Protein AF-A0A349QW72-F1 (afdb_monomer_lite)

Sequence (90 aa):
ENYIAEKPFTDRFVQQSHSDDIRQICGYARDRKILKRLGYTDEDMQDIVVDCLIIYPDQNSFEILPKNLKVHSIDQFTKFYKIPVKLPTL

Secondary structure (DSSP, 8-state):
---EEE----GGGGTS-THHHHHHHHHHTT-HHHHHHTT--TTHHHH----EEEEEE-TTS-SSPPS-TTSSB-TTSTTEEEEE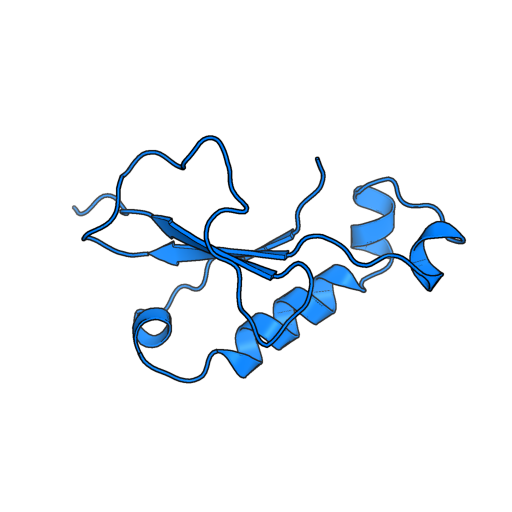EPPPP-

Radius of gyration: 14.17 Å; chains: 1; bounding box: 41×26×31 Å

Foldseek 3Di:
DDEDEDEDPDPCVVPDDPPPVVVVQVVLQLDPVNCVVSVDDPVCSVPDDHQYEYEYEDQPDEQDDDPDRAPAADVVDPNYGYDYHHDDDD

pLDDT: mean 77.95, std 12.15, range [48.22, 89.62]

Structure (mmCIF, N/CA/C/O backbone):
data_AF-A0A349QW72-F1
#
_entry.id   AF-A0A349QW72-F1
#
loop_
_atom_site.group_PDB
_atom_site.id
_atom_site.type_symbol
_atom_site.label_atom_id
_atom_site.label_alt_id
_atom_site.label_comp_id
_atom_site.label_asym_id
_atom_site.label_entity_id
_atom_site.label_seq_id
_atom_site.pdbx_PDB_ins_code
_atom_site.Cartn_x
_atom_site.Cartn_y
_atom_site.Cartn_z
_atom_site.occupancy
_atom_site.B_iso_or_equiv
_atom_site.auth_seq_id
_atom_site.auth_comp_id
_atom_site.auth_asym_id
_atom_site.auth_atom_id
_atom_site.pdbx_PDB_model_num
ATOM 1 N N . GLU A 1 1 ? -8.528 8.460 -3.271 1.00 52.31 1 GLU A N 1
ATOM 2 C CA . GLU A 1 1 ? -8.506 7.149 -2.589 1.00 52.31 1 GLU A CA 1
ATOM 3 C C . GLU A 1 1 ? -7.343 7.138 -1.602 1.00 52.31 1 GLU A C 1
ATOM 5 O O . GLU A 1 1 ? -6.327 7.759 -1.899 1.00 52.31 1 GLU A O 1
ATOM 10 N N . ASN A 1 2 ? -7.516 6.516 -0.435 1.00 58.09 2 ASN A N 1
ATOM 11 C CA . ASN A 1 2 ? -6.562 6.542 0.678 1.00 58.09 2 ASN A CA 1
ATOM 12 C C . ASN A 1 2 ? -5.813 5.206 0.763 1.00 58.09 2 ASN A C 1
ATOM 14 O O . ASN A 1 2 ? -6.458 4.162 0.833 1.00 58.09 2 ASN A O 1
ATOM 18 N N . TYR A 1 3 ? -4.478 5.247 0.786 1.00 59.88 3 TYR A N 1
ATOM 19 C CA . TYR A 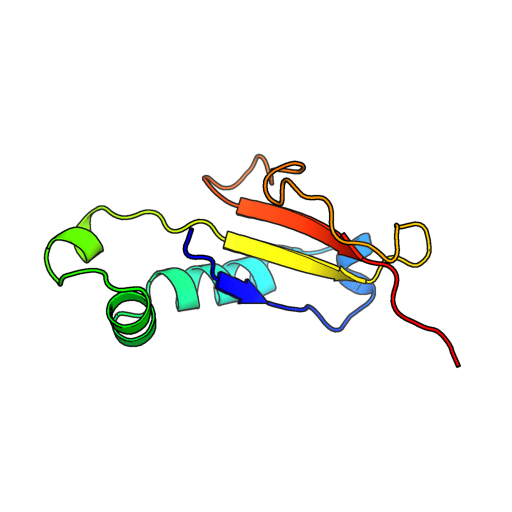1 3 ? -3.614 4.063 0.746 1.00 59.88 3 TYR A CA 1
ATOM 20 C C . TYR A 1 3 ? -2.508 4.142 1.791 1.00 59.88 3 TYR A C 1
ATOM 22 O O . TYR A 1 3 ? -1.996 5.225 2.078 1.00 59.88 3 TYR A O 1
ATOM 30 N N . ILE A 1 4 ? -2.097 2.982 2.299 1.00 73.44 4 ILE A N 1
ATOM 31 C CA . ILE A 1 4 ? -0.853 2.839 3.057 1.00 73.44 4 ILE A CA 1
ATOM 32 C C . ILE A 1 4 ? 0.149 2.150 2.146 1.00 73.44 4 ILE A C 1
ATOM 34 O O . ILE A 1 4 ? -0.125 1.061 1.638 1.00 73.44 4 ILE A O 1
ATOM 38 N N . ALA A 1 5 ? 1.283 2.815 1.923 1.00 70.00 5 ALA A N 1
ATOM 39 C CA . ALA A 1 5 ? 2.353 2.308 1.086 1.00 70.00 5 ALA A CA 1
ATOM 40 C C . ALA A 1 5 ? 3.675 2.265 1.845 1.00 70.00 5 ALA A C 1
ATOM 42 O O . ALA A 1 5 ? 4.069 3.247 2.474 1.00 70.00 5 ALA A O 1
ATOM 43 N N . GLU A 1 6 ? 4.364 1.134 1.745 1.00 63.34 6 GLU A N 1
ATOM 44 C CA . GLU A 1 6 ? 5.717 0.953 2.261 1.00 63.34 6 GLU A CA 1
ATOM 45 C C . GLU A 1 6 ? 6.651 0.566 1.112 1.00 63.34 6 GLU A C 1
ATOM 47 O O . GLU A 1 6 ? 6.272 -0.186 0.206 1.00 63.34 6 GLU A O 1
ATOM 52 N N . LYS A 1 7 ? 7.864 1.131 1.135 1.00 60.31 7 LYS A N 1
ATOM 53 C CA . LYS A 1 7 ? 8.938 0.806 0.198 1.00 60.31 7 LYS A CA 1
ATOM 54 C C . LYS A 1 7 ? 9.870 -0.191 0.881 1.00 60.31 7 LYS A C 1
ATOM 56 O O . LYS A 1 7 ? 10.663 0.228 1.728 1.00 60.31 7 LYS A O 1
ATOM 61 N N . PRO A 1 8 ? 9.862 -1.467 0.493 1.00 56.28 8 PRO A N 1
ATOM 62 C CA . PRO A 1 8 ? 10.869 -2.376 0.966 1.00 56.28 8 PRO A CA 1
ATOM 63 C C . PRO A 1 8 ? 12.197 -2.089 0.269 1.00 56.28 8 PRO A C 1
ATOM 65 O O . PRO A 1 8 ? 12.286 -1.953 -0.952 1.00 56.28 8 PRO A O 1
ATOM 68 N N . PHE A 1 9 ? 13.247 -1.965 1.072 1.00 50.38 9 PHE A N 1
ATOM 69 C CA . PHE A 1 9 ? 14.576 -1.547 0.620 1.00 50.38 9 PHE A CA 1
ATOM 70 C C . PHE A 1 9 ? 15.468 -2.703 0.144 1.00 50.38 9 PHE A C 1
ATOM 72 O O . PHE A 1 9 ? 16.615 -2.472 -0.229 1.00 50.38 9 PHE A O 1
ATOM 79 N N . THR A 1 10 ? 14.971 -3.940 0.167 1.00 48.22 10 THR A N 1
ATOM 80 C CA . THR A 1 10 ? 15.806 -5.136 0.005 1.00 48.22 10 THR A CA 1
ATOM 81 C C . THR A 1 10 ? 15.406 -5.924 -1.242 1.00 48.22 10 THR A C 1
ATOM 83 O O . THR A 1 10 ? 14.248 -6.311 -1.367 1.00 48.22 10 THR A O 1
ATOM 86 N N . ASP A 1 11 ? 16.378 -6.271 -2.099 1.00 50.44 11 ASP A N 1
ATOM 87 C CA . ASP A 1 11 ? 16.214 -7.148 -3.287 1.00 50.44 11 ASP A CA 1
ATOM 88 C C . ASP A 1 11 ? 15.567 -8.512 -2.975 1.00 50.44 11 ASP A C 1
ATOM 90 O O . ASP A 1 11 ? 15.023 -9.187 -3.847 1.00 50.44 11 ASP A O 1
ATOM 94 N N . ARG A 1 12 ? 15.570 -8.916 -1.698 1.00 48.38 12 ARG A N 1
ATOM 95 C CA . ARG A 1 12 ? 14.890 -10.121 -1.197 1.00 48.38 12 ARG A CA 1
ATOM 96 C C . ARG A 1 12 ? 13.382 -10.116 -1.455 1.00 48.38 12 ARG A C 1
ATOM 98 O O . ARG A 1 12 ? 12.797 -11.198 -1.496 1.00 48.38 12 ARG A O 1
ATOM 105 N N . PHE A 1 13 ? 12.774 -8.948 -1.689 1.00 50.81 13 PHE A N 1
ATOM 106 C CA . PHE A 1 13 ? 11.363 -8.845 -2.072 1.00 50.81 13 PHE A CA 1
ATOM 107 C C . PHE A 1 13 ? 11.019 -9.588 -3.358 1.00 50.81 13 PHE A C 1
ATOM 109 O O . PHE A 1 13 ? 9.879 -10.006 -3.538 1.00 50.81 13 PHE A O 1
ATOM 116 N N . VAL A 1 14 ? 12.003 -9.762 -4.241 1.00 50.66 14 VAL A N 1
ATOM 117 C CA . VAL A 1 14 ? 11.811 -10.449 -5.516 1.00 50.66 14 VAL A CA 1
ATOM 118 C C . VAL A 1 14 ? 11.759 -11.971 -5.330 1.00 50.66 14 VAL A C 1
ATOM 120 O O . VAL A 1 14 ? 11.188 -12.649 -6.181 1.00 50.66 14 VAL A O 1
ATOM 123 N N . GLN A 1 15 ? 12.314 -12.536 -4.242 1.00 48.72 15 GLN A N 1
ATOM 124 C CA . GLN A 1 15 ? 12.537 -13.989 -4.175 1.00 48.72 15 GLN A CA 1
ATOM 125 C C . GLN A 1 15 ? 12.053 -14.743 -2.931 1.00 48.72 15 GLN A C 1
ATOM 127 O O . GLN A 1 15 ? 11.683 -15.902 -3.110 1.00 48.72 15 GLN A O 1
ATOM 132 N N . GLN A 1 16 ? 11.994 -14.200 -1.703 1.00 51.22 16 GLN A N 1
ATOM 133 C CA . GLN A 1 16 ? 11.447 -15.000 -0.587 1.00 51.22 16 GLN A CA 1
ATOM 134 C C . GLN A 1 16 ? 11.157 -14.244 0.719 1.00 51.22 16 GLN A C 1
ATOM 136 O O . GLN A 1 16 ? 11.933 -13.407 1.167 1.00 51.22 16 GLN A O 1
ATOM 14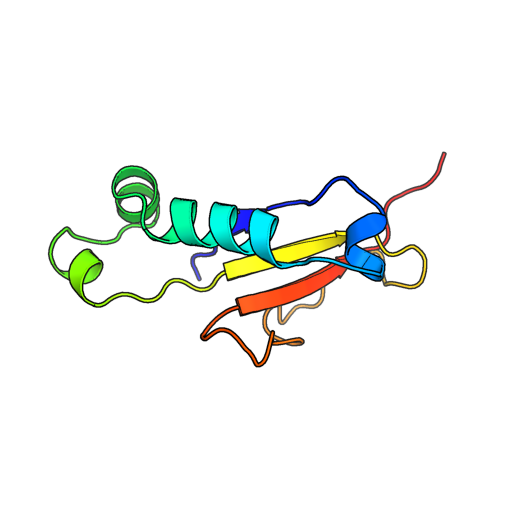1 N N . SER A 1 17 ? 10.071 -14.694 1.367 1.00 52.38 17 SER A N 1
ATOM 142 C CA . SER A 1 17 ? 9.544 -14.344 2.699 1.00 52.38 17 SER A CA 1
ATOM 143 C C . SER A 1 17 ? 8.883 -12.968 2.849 1.00 52.38 17 SER A C 1
ATOM 145 O O . SER A 1 17 ? 9.316 -12.118 3.616 1.00 52.38 17 SER A O 1
ATOM 147 N N . HIS A 1 18 ? 7.737 -12.821 2.181 1.00 61.00 18 HIS A N 1
ATOM 148 C CA . HIS A 1 18 ? 6.838 -11.658 2.216 1.00 61.00 18 HIS A CA 1
ATOM 149 C C . HIS A 1 18 ? 6.159 -11.373 3.574 1.00 61.00 18 HIS A C 1
ATOM 151 O O . HIS A 1 18 ? 5.445 -10.382 3.705 1.00 61.00 18 HIS A O 1
ATOM 157 N N . SER A 1 19 ? 6.267 -12.268 4.560 1.00 66.12 19 SER A N 1
ATOM 158 C CA . SER A 1 19 ? 5.371 -12.249 5.727 1.00 66.12 19 SER A CA 1
ATOM 159 C C . SER A 1 19 ? 5.624 -11.103 6.704 1.00 66.12 19 SER A C 1
ATOM 161 O O . SER A 1 19 ? 4.667 -10.640 7.323 1.00 66.12 19 SER A O 1
ATOM 163 N N . ASP A 1 20 ? 6.867 -10.652 6.873 1.00 71.56 20 ASP A N 1
ATOM 164 C CA . ASP A 1 20 ? 7.193 -9.670 7.915 1.00 71.56 20 ASP A CA 1
ATOM 165 C C . ASP A 1 20 ? 6.859 -8.238 7.484 1.00 71.56 20 ASP A C 1
ATOM 167 O O . ASP A 1 20 ? 6.185 -7.530 8.233 1.00 71.56 20 ASP A O 1
ATOM 171 N N . ASP A 1 21 ? 7.190 -7.845 6.254 1.00 72.81 21 ASP A N 1
ATOM 172 C CA . ASP A 1 21 ? 6.813 -6.535 5.706 1.00 72.81 21 ASP A CA 1
ATOM 173 C C . ASP A 1 21 ? 5.291 -6.406 5.564 1.00 72.81 21 ASP A C 1
ATOM 175 O O . ASP A 1 21 ? 4.693 -5.394 5.927 1.00 72.81 21 ASP A O 1
ATOM 179 N N . ILE A 1 22 ? 4.612 -7.477 5.130 1.00 78.12 22 ILE A N 1
ATOM 180 C CA . ILE A 1 22 ? 3.146 -7.492 5.102 1.00 78.12 22 ILE A CA 1
ATOM 181 C C . ILE A 1 22 ? 2.586 -7.334 6.516 1.00 78.12 22 ILE A C 1
ATOM 183 O O . ILE A 1 22 ? 1.600 -6.619 6.703 1.00 78.12 22 ILE A O 1
ATOM 187 N N . ARG A 1 23 ? 3.217 -7.939 7.531 1.00 81.94 23 ARG A N 1
ATOM 188 C CA . ARG A 1 23 ? 2.797 -7.780 8.928 1.00 81.94 23 ARG A CA 1
ATOM 189 C C . ARG A 1 23 ? 2.981 -6.338 9.411 1.00 81.94 23 ARG A C 1
ATOM 191 O O . ARG A 1 23 ? 2.117 -5.861 10.148 1.00 81.94 23 ARG A O 1
ATOM 198 N N . GLN A 1 24 ? 4.036 -5.640 8.983 1.00 83.12 24 GLN A N 1
ATOM 199 C CA . GLN A 1 24 ? 4.243 -4.218 9.287 1.00 83.12 24 GLN A CA 1
ATOM 200 C C . GLN A 1 24 ? 3.163 -3.342 8.650 1.00 83.12 24 GLN A C 1
ATOM 202 O O . GLN A 1 24 ? 2.487 -2.599 9.363 1.00 83.12 24 GLN A O 1
ATOM 207 N N . ILE A 1 25 ? 2.899 -3.516 7.353 1.00 84.56 25 ILE A N 1
ATOM 208 C CA . ILE A 1 25 ? 1.844 -2.785 6.637 1.00 84.56 25 ILE A CA 1
ATOM 209 C C . ILE A 1 25 ? 0.467 -3.062 7.248 1.00 84.56 25 ILE A C 1
ATOM 211 O O . ILE A 1 25 ? -0.294 -2.132 7.511 1.00 84.56 25 ILE A O 1
ATOM 215 N N . CYS A 1 26 ? 0.167 -4.323 7.578 1.00 83.00 26 CYS A N 1
ATOM 216 C CA . CYS A 1 26 ? -1.038 -4.699 8.327 1.00 83.00 26 CYS A CA 1
ATOM 217 C C . CYS A 1 26 ? -1.120 -4.021 9.704 1.00 83.00 26 CYS A C 1
ATOM 219 O O . CYS A 1 26 ? -2.213 -3.820 10.238 1.00 83.00 26 CYS A O 1
ATOM 221 N N . GLY A 1 27 ? 0.023 -3.748 10.335 1.00 85.38 27 GLY A N 1
ATOM 222 C CA . GLY A 1 27 ? 0.111 -3.003 11.586 1.00 85.38 27 GLY A CA 1
ATOM 223 C C . GLY A 1 27 ? -0.289 -1.546 11.384 1.00 85.38 27 GLY A C 1
ATOM 224 O O . GLY A 1 27 ? -1.180 -1.058 12.074 1.00 85.38 27 GLY A O 1
ATOM 225 N N . TYR A 1 28 ? 0.290 -0.886 10.380 1.00 86.06 28 TYR A N 1
ATOM 226 C CA . TYR A 1 28 ? -0.042 0.497 10.030 1.00 86.06 28 TYR A CA 1
ATOM 227 C C . TYR A 1 28 ? -1.503 0.660 9.597 1.00 86.06 28 TYR A C 1
ATOM 229 O O . TYR A 1 28 ? -2.157 1.622 9.995 1.00 86.06 28 TYR A O 1
ATOM 237 N N . ALA A 1 29 ? -2.048 -0.307 8.858 1.00 86.19 29 ALA A N 1
ATOM 238 C CA . ALA A 1 29 ? -3.449 -0.322 8.435 1.00 86.19 29 ALA A CA 1
ATOM 239 C C . ALA A 1 29 ? -4.454 -0.417 9.583 1.00 86.19 29 ALA A C 1
ATOM 241 O O . ALA A 1 29 ? -5.618 -0.076 9.397 1.00 86.19 29 ALA A O 1
ATOM 242 N N . ARG A 1 30 ? -4.014 -0.842 10.769 1.00 86.94 30 ARG A N 1
ATOM 243 C CA . ARG A 1 30 ? -4.840 -0.920 11.980 1.00 86.94 30 ARG A CA 1
ATOM 244 C C . ARG A 1 30 ? -4.474 0.142 13.016 1.00 86.94 30 ARG A C 1
ATOM 246 O O . ARG A 1 30 ? -5.093 0.198 14.079 1.00 86.94 30 ARG A O 1
ATOM 253 N N . ASP A 1 31 ? -3.485 0.987 12.731 1.00 89.62 31 ASP A N 1
ATOM 254 C CA . ASP A 1 31 ? -3.100 2.061 13.635 1.00 89.62 31 ASP A CA 1
ATOM 255 C C . ASP A 1 31 ? -4.162 3.165 13.626 1.00 89.62 31 ASP A C 1
ATOM 257 O O . ASP A 1 31 ? -4.430 3.812 12.611 1.00 89.62 31 ASP A O 1
ATOM 261 N N . ARG A 1 32 ? -4.757 3.419 14.796 1.00 87.94 32 ARG A N 1
ATOM 262 C CA . ARG A 1 32 ? -5.836 4.403 14.942 1.00 87.94 32 ARG A CA 1
ATOM 263 C C . ARG A 1 32 ? -5.404 5.818 14.559 1.00 87.94 32 ARG A C 1
ATOM 265 O O . ARG A 1 32 ? -6.222 6.575 14.051 1.00 87.94 32 ARG A O 1
ATOM 272 N N . LYS A 1 33 ? -4.148 6.213 14.796 1.00 89.56 33 LYS A N 1
ATOM 273 C CA . LYS A 1 33 ? -3.674 7.563 14.448 1.00 89.56 33 LYS A CA 1
ATOM 274 C C . LYS A 1 33 ? -3.540 7.713 12.936 1.00 89.56 33 LYS A C 1
ATOM 276 O O . LYS A 1 33 ? -3.911 8.758 12.405 1.00 89.56 33 LYS A O 1
ATOM 281 N N . ILE A 1 34 ? -3.050 6.678 12.254 1.00 88.44 34 ILE A N 1
ATOM 282 C CA . ILE A 1 34 ? -2.986 6.641 10.789 1.00 88.44 34 ILE A CA 1
ATOM 283 C C . ILE A 1 34 ? -4.401 6.678 10.212 1.00 88.44 34 ILE A C 1
ATOM 285 O O . ILE A 1 34 ? -4.690 7.541 9.387 1.00 88.44 34 ILE A O 1
ATOM 289 N N . LEU A 1 35 ? -5.310 5.834 10.706 1.00 87.81 35 LEU A N 1
ATOM 290 C CA . LEU A 1 35 ? -6.702 5.791 10.247 1.00 87.81 35 LEU A CA 1
ATOM 291 C C . LEU A 1 35 ? -7.426 7.132 10.434 1.00 87.81 35 LEU A C 1
ATOM 293 O O . LEU A 1 35 ? -8.064 7.613 9.500 1.00 87.81 35 LEU A O 1
ATOM 297 N N . LYS A 1 36 ? -7.249 7.797 11.585 1.00 89.25 36 LYS A N 1
ATOM 298 C CA . LYS A 1 36 ? -7.788 9.151 11.811 1.00 89.25 36 LYS A CA 1
ATOM 299 C C . LYS A 1 36 ? -7.240 10.151 10.802 1.00 89.25 36 LYS A C 1
ATOM 301 O O . LYS A 1 36 ? -7.978 10.990 10.297 1.00 89.25 36 LYS A O 1
ATOM 306 N N . ARG A 1 37 ? -5.949 10.057 10.474 1.00 88.69 37 ARG A N 1
ATOM 307 C CA . ARG A 1 37 ? -5.312 10.940 9.487 1.00 88.69 37 ARG A CA 1
ATOM 308 C C . ARG A 1 37 ? -5.773 10.667 8.055 1.00 88.69 37 ARG A C 1
ATOM 310 O O . ARG A 1 37 ? -5.763 11.586 7.243 1.00 88.69 37 ARG A O 1
ATOM 317 N N . LEU A 1 38 ? -6.206 9.442 7.769 1.00 85.69 38 LEU A N 1
ATOM 318 C CA . LEU A 1 38 ? -6.874 9.066 6.521 1.00 85.69 38 LEU A CA 1
ATOM 319 C C . LEU A 1 38 ? -8.362 9.470 6.495 1.00 85.69 38 LEU A C 1
ATOM 321 O O . LEU A 1 38 ? -9.017 9.276 5.476 1.00 85.69 38 LEU A O 1
ATOM 325 N N . GLY A 1 39 ? -8.887 10.066 7.571 1.00 87.94 39 GLY A N 1
ATOM 326 C CA . GLY A 1 39 ? -10.251 10.592 7.636 1.00 87.94 39 GLY A CA 1
ATOM 327 C C . GLY A 1 39 ? -11.302 9.600 8.130 1.00 87.94 39 GLY A C 1
ATOM 328 O O . GLY A 1 39 ? -12.486 9.890 8.008 1.00 87.94 39 GLY A O 1
ATOM 329 N N . TYR A 1 40 ? -10.895 8.456 8.684 1.00 88.38 40 TYR A N 1
ATOM 330 C CA . TYR A 1 40 ? -11.827 7.493 9.270 1.00 88.38 40 TYR A CA 1
ATOM 331 C C . TYR A 1 40 ? -12.265 7.922 10.672 1.00 88.38 40 TYR A C 1
ATOM 333 O O . TYR A 1 40 ? -11.457 8.414 11.469 1.00 88.38 40 TYR A O 1
ATOM 341 N N . THR A 1 41 ? -13.544 7.713 10.976 1.00 89.00 41 THR A N 1
ATOM 342 C CA . THR A 1 41 ? -14.112 7.911 12.313 1.00 89.00 41 THR A CA 1
ATOM 343 C C . THR A 1 41 ? -13.864 6.691 13.201 1.00 89.00 41 THR A C 1
ATOM 345 O O . THR A 1 41 ? -13.507 5.618 12.718 1.00 89.00 41 THR A O 1
ATOM 348 N N . ASP A 1 42 ? -14.038 6.832 14.518 1.00 85.81 42 ASP A N 1
ATOM 349 C CA . ASP A 1 42 ? -13.861 5.706 15.448 1.00 85.81 42 ASP A CA 1
ATOM 350 C C . ASP A 1 42 ? -14.885 4.567 15.205 1.00 85.81 42 ASP A C 1
ATOM 352 O O . ASP A 1 42 ? -14.606 3.420 15.556 1.00 85.81 42 ASP A O 1
ATOM 356 N N . GLU A 1 43 ? -16.028 4.861 14.573 1.00 84.94 43 GLU A N 1
ATOM 357 C CA . GLU A 1 43 ? -17.025 3.870 14.138 1.00 84.94 43 GLU A CA 1
ATOM 358 C C . GLU A 1 43 ? -16.545 3.106 12.894 1.00 84.94 43 GLU A C 1
ATOM 360 O O . GLU A 1 43 ? -16.551 1.876 12.895 1.00 84.94 43 GLU A O 1
ATOM 365 N N . ASP A 1 44 ? -16.014 3.812 11.886 1.00 82.88 44 ASP A N 1
ATOM 366 C CA . ASP A 1 44 ? -15.471 3.194 10.664 1.00 82.88 44 ASP A CA 1
ATOM 367 C C . ASP A 1 44 ? -14.331 2.207 10.971 1.00 82.88 44 ASP A C 1
ATOM 369 O O . ASP A 1 44 ? -14.163 1.194 10.294 1.00 82.88 44 ASP A O 1
ATOM 373 N N . MET A 1 45 ? -13.530 2.490 12.004 1.00 82.25 45 MET A N 1
ATOM 374 C CA . MET A 1 45 ? -12.327 1.716 12.336 1.00 82.25 45 MET A CA 1
ATOM 375 C C . MET A 1 45 ? -12.591 0.280 12.800 1.00 82.25 45 MET A C 1
ATOM 377 O O . MET A 1 45 ? -11.641 -0.503 12.831 1.00 82.25 45 MET A O 1
ATOM 381 N N . GLN A 1 46 ? -13.819 -0.071 13.193 1.00 79.94 46 GLN A N 1
ATOM 382 C CA . GLN A 1 46 ? -14.127 -1.435 13.640 1.00 79.94 46 GLN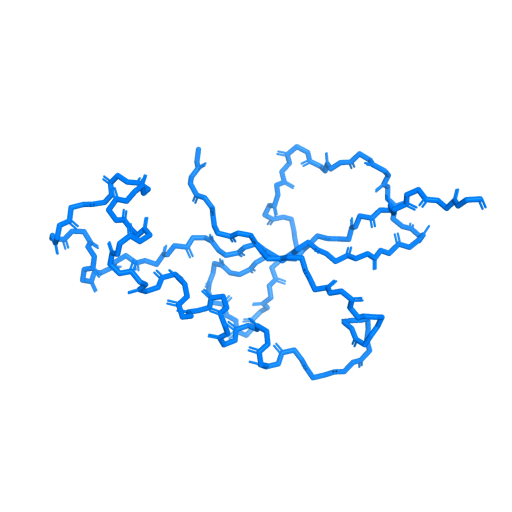 A CA 1
ATOM 383 C C . GLN A 1 46 ? -14.225 -2.425 12.477 1.00 79.94 46 GLN A C 1
ATOM 385 O O . GLN A 1 46 ? -13.730 -3.544 12.601 1.00 79.94 46 GLN A O 1
ATOM 390 N N . ASP A 1 47 ? -14.775 -1.990 11.344 1.00 82.56 47 ASP A N 1
ATOM 391 C CA . ASP A 1 47 ? -15.099 -2.875 10.218 1.00 82.56 47 ASP A CA 1
ATOM 392 C C . ASP A 1 47 ? -14.268 -2.590 8.961 1.00 82.56 47 ASP A C 1
ATOM 394 O O . ASP A 1 47 ? -14.359 -3.304 7.956 1.00 82.56 47 ASP A O 1
ATOM 398 N N . ILE A 1 48 ? -13.441 -1.541 8.980 1.00 84.31 48 ILE A N 1
ATOM 399 C CA . ILE A 1 48 ? -12.719 -1.135 7.784 1.00 84.31 48 ILE A CA 1
ATOM 400 C C . ILE A 1 48 ? -11.509 -2.013 7.469 1.00 84.31 48 ILE A C 1
ATOM 402 O O . ILE A 1 48 ? -10.601 -2.221 8.272 1.00 84.31 48 ILE A O 1
ATOM 406 N N . VAL A 1 49 ? -11.447 -2.435 6.206 1.00 81.75 49 VAL A N 1
ATOM 407 C CA . VAL A 1 49 ? -10.243 -2.995 5.588 1.00 81.75 49 VAL A CA 1
ATOM 408 C C . VAL A 1 49 ? -9.666 -1.943 4.643 1.00 81.75 49 VAL A C 1
ATOM 410 O O . VAL A 1 49 ? -10.288 -1.621 3.625 1.00 81.75 49 VAL A O 1
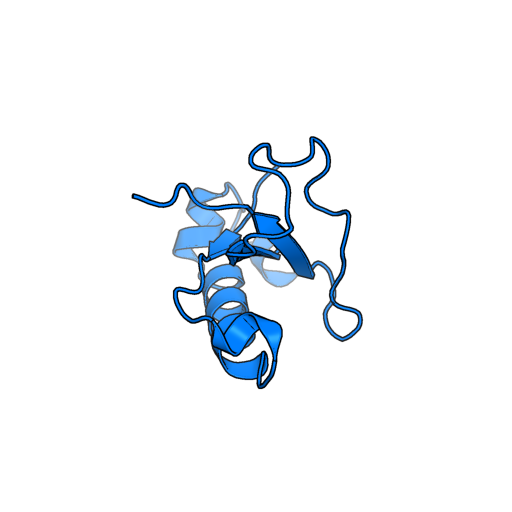ATOM 413 N N . VAL A 1 50 ? -8.500 -1.395 4.986 1.00 85.88 50 VAL A N 1
ATOM 414 C CA . VAL A 1 50 ? -7.790 -0.382 4.186 1.00 85.88 50 VAL A CA 1
ATOM 415 C C . VAL A 1 50 ? -6.999 -1.043 3.058 1.00 85.88 50 VAL A C 1
ATOM 417 O O . VAL A 1 50 ? -6.399 -2.099 3.251 1.00 85.88 50 VAL A O 1
ATOM 420 N N . ASP A 1 51 ? -6.986 -0.411 1.882 1.00 87.50 51 ASP A N 1
ATOM 421 C CA . ASP A 1 51 ? -6.154 -0.845 0.760 1.00 87.50 51 ASP A CA 1
ATOM 422 C C . ASP A 1 51 ? -4.659 -0.672 1.092 1.00 87.50 51 ASP A C 1
ATOM 424 O O . ASP A 1 51 ? -4.186 0.431 1.389 1.00 87.50 51 ASP A O 1
ATOM 428 N N . CYS A 1 52 ? -3.912 -1.772 1.014 1.00 87.00 52 CYS A N 1
ATOM 429 C CA . CYS A 1 52 ? -2.486 -1.842 1.315 1.00 87.00 52 CYS A CA 1
ATOM 430 C C . CYS A 1 52 ? -1.690 -2.029 0.021 1.00 87.00 52 CYS A C 1
ATOM 432 O O . CYS A 1 52 ? -1.924 -2.982 -0.724 1.00 87.00 52 CYS A O 1
ATOM 434 N N . LEU A 1 53 ? -0.746 -1.128 -0.252 1.00 86.50 53 LEU A N 1
ATOM 435 C CA . LEU A 1 53 ? 0.050 -1.131 -1.477 1.00 86.50 53 LEU A CA 1
ATOM 436 C C . LEU A 1 53 ? 1.533 -1.322 -1.156 1.00 86.50 53 LEU A C 1
ATOM 438 O O . LEU A 1 53 ? 2.114 -0.572 -0.383 1.00 86.50 53 LEU A O 1
ATOM 442 N N . ILE A 1 54 ? 2.174 -2.286 -1.801 1.00 84.38 54 ILE A N 1
ATOM 443 C CA . ILE A 1 54 ? 3.614 -2.513 -1.682 1.00 84.38 54 ILE A CA 1
ATOM 444 C C . ILE A 1 54 ? 4.292 -2.022 -2.952 1.00 84.38 54 ILE A C 1
ATOM 446 O O . ILE A 1 54 ? 3.975 -2.505 -4.037 1.00 84.38 54 ILE A O 1
ATOM 450 N N . ILE A 1 55 ? 5.240 -1.094 -2.832 1.00 83.69 55 ILE A N 1
ATOM 451 C CA . ILE A 1 55 ? 6.009 -0.596 -3.980 1.00 83.69 55 ILE A CA 1
ATOM 452 C C . ILE A 1 55 ? 7.438 -1.088 -3.843 1.00 83.69 55 ILE A C 1
ATOM 454 O O . ILE A 1 55 ? 8.160 -0.605 -2.977 1.00 83.69 55 ILE A O 1
ATOM 458 N N . TYR A 1 56 ? 7.853 -2.017 -4.698 1.00 80.75 56 TYR A N 1
ATOM 459 C CA . TYR A 1 56 ? 9.177 -2.630 -4.622 1.00 80.75 56 TYR A CA 1
ATOM 460 C C . TYR A 1 56 ? 10.024 -2.297 -5.857 1.00 80.75 56 TYR A C 1
ATOM 462 O O . TYR A 1 56 ? 9.478 -2.078 -6.943 1.00 80.75 56 TYR A O 1
ATOM 470 N N . PRO A 1 57 ? 11.356 -2.214 -5.706 1.00 82.50 57 PRO A N 1
ATOM 471 C CA . PRO A 1 57 ? 12.239 -1.964 -6.832 1.00 82.50 57 PRO A CA 1
ATOM 472 C C . PRO A 1 57 ? 12.292 -3.171 -7.774 1.00 82.50 57 PRO A C 1
ATOM 474 O O . PRO A 1 57 ? 12.464 -4.302 -7.329 1.00 82.50 57 PRO A O 1
ATOM 477 N N . ASP A 1 58 ? 12.194 -2.917 -9.076 1.00 85.50 58 ASP A N 1
ATOM 478 C CA . ASP A 1 58 ? 12.454 -3.902 -10.127 1.00 85.50 58 ASP A CA 1
ATOM 479 C C . ASP A 1 58 ? 12.995 -3.181 -11.366 1.00 85.50 58 ASP A C 1
ATOM 481 O O . ASP A 1 58 ? 12.305 -2.365 -11.981 1.00 85.50 58 ASP A O 1
ATOM 485 N N . GLN A 1 59 ? 14.244 -3.472 -11.729 1.00 83.81 59 GLN A N 1
ATOM 486 C CA . GLN A 1 59 ? 14.918 -2.840 -12.867 1.00 83.81 59 GLN A CA 1
ATOM 487 C C . GLN A 1 59 ? 14.334 -3.252 -14.225 1.00 83.81 59 GLN A C 1
ATOM 489 O O . GLN A 1 59 ? 14.554 -2.551 -15.212 1.00 83.81 59 GLN A O 1
ATOM 494 N N . ASN A 1 60 ? 13.554 -4.337 -14.277 1.00 84.25 60 ASN A N 1
ATOM 495 C CA . ASN A 1 60 ? 12.824 -4.752 -15.476 1.00 84.25 60 ASN A CA 1
ATOM 496 C C . ASN A 1 60 ? 11.447 -4.077 -15.595 1.00 84.25 60 ASN A C 1
ATOM 498 O O . ASN A 1 60 ? 10.748 -4.290 -16.586 1.00 84.25 60 ASN A O 1
ATOM 502 N N . SER A 1 61 ? 11.039 -3.288 -14.596 1.00 84.31 61 SER A N 1
ATOM 503 C CA . SER A 1 61 ? 9.752 -2.592 -14.597 1.00 84.31 61 SER A CA 1
ATOM 504 C C . SER A 1 61 ? 9.811 -1.242 -15.316 1.00 84.31 61 SER A C 1
ATOM 506 O O . SER A 1 61 ? 10.847 -0.785 -15.801 1.00 84.31 61 SER A O 1
ATOM 508 N N . PHE A 1 62 ? 8.662 -0.579 -15.377 1.00 79.75 62 PHE A N 1
ATOM 509 C CA . PHE A 1 62 ? 8.529 0.774 -15.889 1.00 79.75 62 PHE A CA 1
ATOM 510 C C . PHE A 1 62 ? 8.918 1.809 -14.824 1.00 79.75 62 PHE A C 1
ATOM 512 O O . PHE A 1 62 ? 8.730 1.611 -13.622 1.00 79.75 62 PHE A O 1
ATOM 519 N N . GLU A 1 63 ? 9.447 2.945 -15.280 1.00 79.56 63 GLU A N 1
ATOM 520 C CA . GLU A 1 63 ? 9.747 4.108 -14.425 1.00 79.56 63 GLU A CA 1
ATOM 521 C C . GLU A 1 63 ? 8.468 4.850 -14.011 1.00 79.56 63 GLU A C 1
ATOM 523 O O . GLU A 1 63 ? 8.421 5.518 -12.980 1.00 79.56 63 GLU A O 1
ATOM 528 N N . ILE A 1 64 ? 7.410 4.719 -14.814 1.00 80.81 64 ILE A N 1
ATOM 529 C CA . ILE A 1 64 ? 6.127 5.377 -14.594 1.00 80.81 64 ILE A CA 1
ATOM 530 C C . ILE A 1 64 ? 5.189 4.406 -13.882 1.00 80.81 64 ILE A C 1
ATOM 532 O O . ILE A 1 64 ? 4.905 3.317 -14.386 1.00 80.81 64 ILE A O 1
ATOM 536 N N . LEU A 1 65 ? 4.663 4.833 -12.733 1.00 79.25 65 LEU A N 1
ATOM 537 C CA . LEU A 1 65 ? 3.623 4.100 -12.020 1.00 79.25 65 LEU A CA 1
ATOM 538 C C . LEU A 1 65 ? 2.354 3.978 -12.885 1.00 79.25 65 LEU A C 1
ATOM 540 O O . LEU A 1 65 ? 1.911 4.971 -13.474 1.00 79.25 65 LEU A O 1
ATOM 544 N N . PRO A 1 66 ? 1.727 2.791 -12.949 1.00 80.19 66 PRO A N 1
ATOM 545 C CA . PRO A 1 66 ? 0.478 2.622 -13.675 1.00 80.19 66 PRO A CA 1
ATOM 546 C C . PRO A 1 66 ? -0.630 3.478 -13.046 1.00 80.19 66 PRO A C 1
ATOM 548 O O . PRO A 1 66 ? -0.697 3.643 -11.829 1.00 80.19 66 PRO A O 1
ATOM 551 N N . LYS A 1 67 ? -1.551 3.990 -13.878 1.00 81.00 67 LYS A N 1
ATOM 552 C CA . LYS A 1 67 ? -2.715 4.768 -13.402 1.00 81.00 67 LYS A CA 1
ATOM 553 C C . LYS A 1 67 ? -3.580 3.981 -12.417 1.00 81.00 67 LYS A C 1
ATOM 555 O O . LYS A 1 67 ? -4.182 4.570 -11.527 1.00 81.00 67 LYS A O 1
ATOM 560 N N . ASN A 1 68 ? -3.661 2.665 -12.607 1.00 81.75 68 ASN A N 1
ATOM 561 C CA . ASN A 1 68 ? -4.325 1.763 -11.682 1.00 81.75 68 ASN A CA 1
ATOM 562 C C . ASN A 1 68 ? -3.269 1.099 -10.793 1.00 81.75 68 ASN A C 1
ATOM 564 O O . ASN A 1 68 ? -2.450 0.323 -11.282 1.00 81.75 68 ASN A O 1
ATOM 568 N N . LEU A 1 69 ? -3.308 1.400 -9.494 1.00 82.81 69 LEU A N 1
ATOM 569 C CA . LEU A 1 69 ? -2.359 0.856 -8.524 1.00 82.81 69 LEU A CA 1
ATOM 570 C C . LEU A 1 69 ? -2.772 -0.524 -7.966 1.00 82.81 69 LEU A C 1
ATOM 572 O O . LEU A 1 69 ? -2.008 -1.169 -7.253 1.00 82.81 69 LEU A O 1
ATOM 576 N N . LYS A 1 70 ? -3.975 -1.000 -8.303 1.00 83.56 70 LYS A N 1
ATOM 577 C CA . LYS A 1 70 ? -4.575 -2.243 -7.792 1.00 83.56 70 LYS A CA 1
ATOM 578 C C . LYS A 1 70 ? -4.435 -3.421 -8.768 1.00 83.56 70 LYS A C 1
ATOM 580 O O . LYS A 1 70 ? -5.215 -4.363 -8.718 1.00 83.56 70 LYS A O 1
ATOM 585 N N . VAL A 1 71 ? -3.471 -3.356 -9.691 1.00 78.12 71 VAL A N 1
ATOM 586 C CA . VAL A 1 71 ? -3.356 -4.304 -10.819 1.00 78.12 71 VAL A CA 1
ATOM 587 C C . VAL A 1 71 ? -2.860 -5.685 -10.388 1.00 78.12 71 VAL A C 1
ATOM 589 O O . VAL A 1 71 ? -3.345 -6.684 -10.911 1.00 78.12 71 VAL A O 1
ATOM 592 N N . HIS A 1 72 ? -1.931 -5.763 -9.432 1.00 82.31 72 HIS A N 1
ATOM 593 C CA . HIS A 1 72 ? -1.406 -7.045 -8.957 1.00 82.31 72 HIS A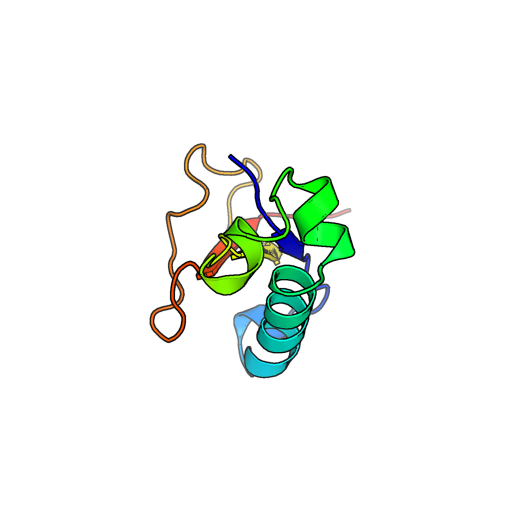 CA 1
ATOM 594 C C . HIS A 1 72 ? -1.787 -7.263 -7.497 1.00 82.31 72 HIS A C 1
ATOM 596 O O . HIS A 1 72 ? -1.130 -6.740 -6.595 1.00 82.31 72 HIS A O 1
ATOM 602 N N . SER A 1 73 ? -2.853 -8.030 -7.269 1.00 85.44 73 SER A N 1
ATOM 603 C CA . SER A 1 73 ? -3.254 -8.470 -5.935 1.00 85.44 73 SER A CA 1
ATOM 604 C C . SER A 1 73 ? -2.309 -9.535 -5.380 1.00 85.44 73 SER A C 1
ATOM 606 O O . SER A 1 73 ? -1.643 -10.259 -6.121 1.00 85.44 73 SER A O 1
ATOM 608 N N . ILE A 1 74 ? -2.254 -9.633 -4.054 1.00 83.00 74 ILE A N 1
ATOM 609 C CA . ILE A 1 74 ? -1.591 -10.730 -3.350 1.00 83.00 74 ILE A CA 1
ATOM 610 C C . ILE A 1 74 ? -2.681 -11.690 -2.863 1.00 83.00 74 ILE A C 1
ATOM 612 O O . ILE A 1 74 ? -3.352 -11.395 -1.882 1.00 83.00 74 ILE A O 1
ATOM 616 N N . ASP A 1 75 ? -2.849 -12.835 -3.529 1.00 78.44 75 ASP A N 1
ATOM 617 C CA . ASP A 1 75 ? -4.020 -13.726 -3.372 1.00 78.44 75 ASP A CA 1
ATOM 618 C C . ASP A 1 75 ? -4.301 -14.193 -1.934 1.00 78.44 75 ASP A C 1
ATOM 620 O O . ASP A 1 75 ? -5.444 -14.431 -1.555 1.00 78.44 75 ASP A O 1
ATOM 624 N N . GLN A 1 76 ? -3.264 -14.294 -1.107 1.00 79.88 76 GLN A N 1
ATOM 625 C CA . GLN A 1 76 ? -3.364 -14.696 0.300 1.00 79.88 76 GLN A CA 1
ATOM 626 C C . GLN A 1 76 ? -3.900 -13.596 1.240 1.00 79.88 76 GLN A C 1
ATOM 628 O O . GLN A 1 76 ? -4.160 -13.885 2.408 1.00 79.88 76 GLN A O 1
ATOM 633 N N . PHE A 1 77 ? -4.068 -12.353 0.774 1.00 81.75 77 PHE A N 1
ATOM 634 C CA . PHE A 1 77 ? -4.533 -11.229 1.592 1.00 81.75 77 PHE A CA 1
ATOM 635 C C . PHE A 1 77 ? -5.576 -10.372 0.861 1.00 81.75 77 PHE A C 1
ATOM 637 O O . PHE A 1 77 ? -5.395 -9.943 -0.276 1.00 81.75 77 PHE A O 1
ATOM 644 N N . THR A 1 78 ? -6.667 -10.033 1.546 1.00 82.25 78 THR A N 1
ATOM 645 C CA . THR A 1 78 ? -7.683 -9.111 1.019 1.00 82.25 78 THR A CA 1
ATOM 646 C C . THR A 1 78 ? -7.168 -7.675 0.965 1.00 82.25 78 THR A C 1
ATOM 648 O O . THR A 1 78 ? -6.629 -7.184 1.954 1.00 82.25 78 THR A O 1
ATOM 651 N N . LYS A 1 79 ? -7.404 -6.982 -0.160 1.00 86.81 79 LYS A N 1
ATOM 652 C CA . LYS A 1 79 ? -7.011 -5.577 -0.401 1.00 86.81 79 LYS A CA 1
ATOM 653 C C . LYS A 1 79 ? -5.506 -5.295 -0.295 1.00 86.81 79 LYS A C 1
ATOM 655 O O . LYS A 1 79 ? -5.099 -4.176 0.010 1.00 86.81 79 LYS A O 1
ATOM 660 N N . PHE A 1 80 ? -4.684 -6.302 -0.572 1.00 87.69 80 PHE A N 1
ATOM 661 C CA . PHE A 1 80 ? -3.242 -6.147 -0.710 1.00 87.69 80 PHE A CA 1
ATOM 662 C C . PHE A 1 80 ? -2.839 -6.173 -2.173 1.00 87.69 80 PHE A C 1
ATOM 664 O O . PHE A 1 80 ? -3.202 -7.090 -2.912 1.00 87.69 80 PHE A O 1
ATOM 671 N N . TYR A 1 81 ? -2.037 -5.189 -2.560 1.00 87.94 81 TYR A N 1
ATOM 672 C CA . TYR A 1 81 ? -1.540 -5.028 -3.916 1.00 87.94 81 TYR A CA 1
ATOM 673 C C . TYR A 1 81 ? -0.034 -4.802 -3.895 1.00 87.94 81 TYR A C 1
ATOM 675 O O . TYR A 1 81 ? 0.513 -4.267 -2.929 1.00 87.94 81 TYR A O 1
ATOM 683 N N . LYS A 1 82 ? 0.645 -5.184 -4.972 1.00 85.75 82 LYS A N 1
ATOM 684 C CA . LYS A 1 82 ? 2.075 -4.941 -5.154 1.00 85.75 82 LYS A CA 1
ATOM 685 C C . LYS A 1 82 ? 2.352 -4.330 -6.517 1.00 85.75 82 LYS A C 1
ATOM 687 O O . LYS A 1 82 ? 1.728 -4.709 -7.500 1.00 85.75 82 LYS A O 1
ATOM 692 N N . ILE A 1 83 ? 3.294 -3.401 -6.590 1.00 87.00 83 ILE A N 1
ATOM 693 C CA . ILE A 1 83 ? 3.710 -2.788 -7.848 1.00 87.00 83 ILE A CA 1
ATOM 694 C C . ILE A 1 83 ? 5.233 -2.732 -7.928 1.00 87.00 83 ILE A C 1
ATOM 696 O O . ILE A 1 83 ? 5.866 -2.179 -7.024 1.00 87.00 83 ILE A O 1
ATOM 700 N N . PRO A 1 84 ? 5.815 -3.263 -9.016 1.00 86.31 84 PRO A N 1
ATOM 701 C CA . PRO A 1 84 ? 7.224 -3.076 -9.311 1.00 86.31 84 PRO A CA 1
ATOM 702 C C . PRO A 1 84 ? 7.474 -1.679 -9.896 1.00 86.31 84 PRO A C 1
ATOM 704 O O . PRO A 1 84 ? 6.764 -1.251 -10.807 1.00 86.31 84 PRO A O 1
ATOM 707 N N . VAL A 1 85 ? 8.516 -0.985 -9.439 1.00 85.56 85 VAL A N 1
ATOM 708 C CA . VAL A 1 85 ? 8.963 0.303 -10.003 1.00 85.56 85 VAL A CA 1
ATOM 709 C C . VAL A 1 85 ? 10.442 0.245 -10.341 1.00 85.56 85 VAL A C 1
ATOM 711 O O . VAL A 1 85 ? 11.258 -0.176 -9.518 1.00 85.56 85 VAL A O 1
ATOM 714 N N . LYS A 1 86 ? 10.801 0.742 -11.525 1.00 86.44 86 LYS A N 1
ATOM 715 C CA . LYS A 1 86 ? 12.202 0.919 -11.896 1.00 86.44 86 LYS A CA 1
ATOM 716 C C . LYS A 1 86 ? 12.785 2.136 -11.192 1.00 86.44 86 LYS A C 1
ATOM 718 O O . LYS A 1 86 ? 12.299 3.255 -11.345 1.00 86.44 86 LYS A O 1
ATOM 723 N N . LEU A 1 87 ? 13.828 1.904 -10.400 1.00 84.56 87 LEU A N 1
ATOM 724 C CA . LEU A 1 87 ? 14.567 2.974 -9.740 1.00 84.56 87 LEU A CA 1
ATOM 725 C C . LEU A 1 87 ? 15.677 3.500 -10.658 1.00 84.56 87 LEU A C 1
ATOM 727 O O . LEU A 1 87 ? 16.308 2.690 -11.341 1.00 84.56 87 LEU A O 1
ATOM 731 N N . PRO A 1 88 ? 15.966 4.812 -10.636 1.00 82.12 88 PRO A N 1
ATOM 732 C CA . PRO A 1 88 ? 17.095 5.370 -11.367 1.00 82.12 88 PRO A CA 1
ATOM 733 C C . PRO A 1 88 ? 18.412 4.775 -10.853 1.00 82.12 88 PRO A C 1
ATOM 735 O O . PRO A 1 88 ? 18.648 4.710 -9.644 1.00 82.12 88 PRO A O 1
ATOM 738 N N . THR A 1 89 ? 19.261 4.342 -11.780 1.00 79.50 89 THR A N 1
ATOM 739 C CA . THR A 1 89 ? 20.627 3.875 -11.517 1.00 79.50 89 THR A CA 1
ATOM 740 C C . THR A 1 89 ? 21.616 5.004 -11.802 1.00 79.50 89 THR A C 1
ATOM 742 O O . THR A 1 89 ? 21.392 5.783 -12.729 1.00 79.50 89 THR A O 1
ATOM 745 N N . LEU A 1 90 ? 22.674 5.102 -10.991 1.00 71.62 90 LEU A N 1
ATOM 746 C CA . LEU A 1 90 ? 23.769 6.065 -11.171 1.00 71.62 90 LEU A CA 1
ATOM 747 C C . LEU A 1 90 ? 24.651 5.714 -12.374 1.00 71.62 90 LEU A C 1
ATOM 749 O O . LEU A 1 90 ? 24.845 4.501 -12.613 1.00 71.62 90 LEU A O 1
#